Protein AF-A0A3R6QVB6-F1 (afdb_monomer_lite)

Structure (mmCIF, N/CA/C/O backbone):
data_AF-A0A3R6QVB6-F1
#
_entry.id   AF-A0A3R6QVB6-F1
#
loop_
_atom_site.group_PDB
_atom_site.id
_atom_site.type_symbol
_atom_site.label_atom_id
_atom_site.label_alt_id
_atom_site.label_comp_id
_atom_site.label_asym_id
_atom_site.label_entity_id
_atom_site.label_seq_id
_atom_site.pdbx_PDB_ins_code
_atom_site.Cartn_x
_atom_site.Cartn_y
_atom_site.Cartn_z
_atom_site.occupancy
_atom_site.B_iso_or_equiv
_atom_site.auth_seq_id
_atom_site.auth_comp_id
_atom_site.auth_asym_id
_atom_site.auth_atom_id
_atom_site.pdbx_PDB_model_num
ATOM 1 N N . MET A 1 1 ? 4.899 -12.155 -19.153 1.00 66.69 1 MET A N 1
ATOM 2 C CA . MET A 1 1 ? 4.924 -10.680 -19.323 1.00 66.69 1 MET A CA 1
ATOM 3 C C . MET A 1 1 ? 5.512 -9.952 -18.120 1.00 66.69 1 MET A C 1
ATOM 5 O O . MET A 1 1 ? 6.485 -9.238 -18.306 1.00 66.69 1 MET A O 1
ATOM 9 N N . LEU A 1 2 ? 4.940 -10.084 -16.916 1.00 75.25 2 LEU A N 1
ATOM 10 C CA . LEU A 1 2 ? 5.498 -9.469 -15.697 1.00 75.25 2 LEU A CA 1
ATOM 11 C C . LEU A 1 2 ? 6.561 -10.357 -15.036 1.00 75.25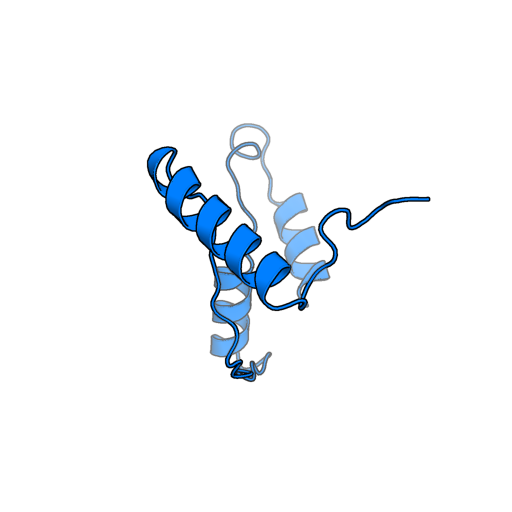 2 LEU A C 1
ATOM 13 O O . LEU A 1 2 ? 7.584 -9.845 -14.594 1.00 75.25 2 LEU A O 1
ATOM 17 N N . GLU A 1 3 ? 6.317 -11.670 -15.032 1.00 78.81 3 GLU A N 1
ATOM 18 C CA . GLU A 1 3 ? 7.249 -12.703 -14.560 1.00 78.81 3 GLU A CA 1
ATOM 19 C C . GLU A 1 3 ? 8.518 -12.750 -15.422 1.00 78.81 3 GLU A C 1
ATOM 21 O O . GLU A 1 3 ? 9.613 -12.661 -14.881 1.00 78.81 3 GLU A O 1
ATOM 26 N N . ASP A 1 4 ? 8.379 -12.765 -16.754 1.00 82.75 4 ASP A N 1
ATOM 27 C CA . ASP A 1 4 ? 9.533 -12.719 -17.671 1.00 82.75 4 ASP A CA 1
ATOM 28 C C . ASP A 1 4 ? 10.369 -11.444 -17.479 1.00 82.75 4 ASP A C 1
ATOM 30 O O . ASP A 1 4 ? 11.587 -11.509 -17.368 1.00 82.75 4 ASP A O 1
ATOM 34 N N . GLY A 1 5 ? 9.717 -10.279 -17.357 1.00 83.44 5 GLY A N 1
ATOM 35 C CA . GLY A 1 5 ? 10.416 -9.014 -17.104 1.00 83.44 5 GLY A CA 1
ATOM 36 C C . GLY A 1 5 ? 11.092 -8.959 -15.731 1.00 83.44 5 GLY A C 1
ATOM 37 O O . GLY A 1 5 ? 12.077 -8.244 -15.559 1.00 83.44 5 GLY A O 1
ATOM 38 N N . PHE A 1 6 ? 10.587 -9.720 -14.755 1.00 86.62 6 PHE A N 1
ATOM 39 C CA . PHE A 1 6 ? 11.226 -9.853 -13.451 1.00 86.62 6 PHE A CA 1
ATOM 40 C C . PHE A 1 6 ? 12.459 -10.757 -13.526 1.00 86.62 6 PHE A C 1
ATOM 42 O O . PHE A 1 6 ? 13.494 -10.398 -12.974 1.00 86.62 6 PHE A O 1
ATOM 49 N N . ALA A 1 7 ? 12.380 -11.876 -14.250 1.00 86.12 7 ALA A N 1
ATOM 50 C CA . ALA A 1 7 ? 13.537 -12.727 -14.525 1.00 86.12 7 ALA A CA 1
ATOM 51 C C . ALA A 1 7 ? 14.646 -11.949 -15.259 1.00 86.12 7 ALA A C 1
ATOM 53 O O . ALA A 1 7 ? 15.777 -11.922 -14.785 1.00 86.12 7 ALA A O 1
ATOM 54 N N . GLU A 1 8 ? 14.308 -11.205 -16.319 1.00 86.44 8 GLU A N 1
ATOM 55 C CA . GLU A 1 8 ? 15.262 -10.334 -17.028 1.00 86.44 8 GLU A CA 1
ATOM 56 C C . GLU A 1 8 ? 15.863 -9.248 -16.120 1.00 86.44 8 GLU A C 1
ATOM 58 O O . GLU A 1 8 ? 17.047 -8.924 -16.221 1.00 86.44 8 GLU A O 1
ATOM 63 N N . PHE A 1 9 ? 15.058 -8.670 -15.221 1.00 86.94 9 PHE A N 1
ATOM 64 C CA . PHE A 1 9 ? 15.545 -7.702 -14.241 1.00 86.94 9 PHE A CA 1
ATOM 65 C C . PHE A 1 9 ? 16.580 -8.322 -13.299 1.00 86.94 9 PHE A C 1
ATOM 67 O O . PHE A 1 9 ? 17.594 -7.676 -13.039 1.00 86.94 9 PHE A O 1
ATOM 74 N N . LEU A 1 10 ? 16.334 -9.544 -12.810 1.00 85.88 10 LEU A N 1
ATOM 75 C CA . LEU A 1 10 ? 17.249 -10.267 -11.925 1.00 85.88 10 LEU A CA 1
ATOM 76 C C . LEU A 1 10 ? 18.553 -10.647 -12.637 1.00 85.88 10 LEU A C 1
ATOM 78 O O . LEU A 1 10 ? 19.622 -10.460 -12.062 1.00 85.88 10 LEU A O 1
ATOM 82 N N . ASP A 1 11 ? 18.473 -11.095 -13.891 1.00 85.81 11 ASP A N 1
ATOM 83 C CA . ASP A 1 11 ? 19.645 -11.442 -14.707 1.00 85.81 11 ASP A CA 1
ATOM 84 C C . ASP A 1 11 ? 20.541 -10.218 -14.998 1.00 85.81 11 ASP A C 1
ATOM 86 O O . ASP A 1 11 ? 21.747 -10.352 -15.194 1.00 85.81 11 ASP A O 1
ATOM 90 N N . GLY A 1 12 ? 19.968 -9.006 -14.996 1.00 80.38 12 GLY A N 1
ATOM 91 C CA . GLY A 1 12 ? 20.671 -7.730 -15.191 1.00 80.38 12 GLY A CA 1
ATOM 92 C C . GLY A 1 12 ? 21.178 -7.047 -13.908 1.00 80.38 12 GLY A C 1
ATOM 93 O O . GLY A 1 12 ? 21.487 -5.842 -13.923 1.00 80.38 12 GLY A O 1
ATOM 94 N N . LEU A 1 13 ? 21.206 -7.752 -12.773 1.00 82.25 13 LEU A N 1
ATOM 95 C CA . LEU A 1 13 ? 21.747 -7.245 -11.509 1.00 82.25 13 LEU A CA 1
ATOM 96 C C . LEU A 1 13 ? 23.256 -7.515 -11.417 1.00 82.25 13 LEU A C 1
ATOM 98 O O . LEU A 1 13 ? 23.679 -8.610 -11.073 1.00 82.25 13 LEU A O 1
ATOM 102 N N . GLU A 1 14 ? 24.079 -6.497 -11.680 1.00 76.94 14 GLU A N 1
ATOM 103 C CA . GLU A 1 14 ? 25.522 -6.549 -11.403 1.00 76.94 14 GLU A CA 1
ATOM 104 C C . GLU A 1 14 ? 25.816 -6.247 -9.917 1.00 76.94 14 GLU A C 1
ATOM 106 O O . GLU A 1 14 ? 25.217 -5.343 -9.317 1.00 76.94 14 GLU A O 1
ATOM 111 N N . ASP A 1 15 ? 26.760 -6.998 -9.335 1.00 71.56 15 ASP A N 1
ATOM 112 C CA . ASP A 1 15 ? 26.984 -7.167 -7.885 1.00 71.56 15 ASP A CA 1
ATOM 113 C C . ASP A 1 15 ? 27.110 -5.869 -7.066 1.00 71.56 15 ASP A C 1
ATOM 115 O O . ASP A 1 15 ? 26.717 -5.819 -5.900 1.00 71.56 15 ASP A O 1
ATOM 119 N N . CYS A 1 16 ? 27.639 -4.793 -7.650 1.00 67.06 16 CYS A N 1
ATOM 120 C CA . CYS A 1 16 ? 27.930 -3.563 -6.908 1.00 67.06 16 CYS A CA 1
ATOM 121 C C . CYS A 1 16 ? 26.695 -2.670 -6.678 1.00 67.06 16 CYS A C 1
ATOM 123 O O . CYS A 1 16 ? 26.659 -1.918 -5.702 1.00 67.06 16 CYS A O 1
ATOM 125 N N . GLU A 1 17 ? 25.678 -2.742 -7.547 1.00 66.56 17 GLU A N 1
ATOM 126 C CA . GLU A 1 17 ? 24.469 -1.898 -7.468 1.00 66.56 17 GLU A CA 1
ATOM 127 C C . GLU A 1 17 ? 23.171 -2.690 -7.265 1.00 66.56 17 GLU A C 1
ATOM 129 O O . GLU A 1 17 ? 22.125 -2.095 -6.985 1.00 66.56 17 GLU A O 1
ATOM 134 N N . ALA A 1 18 ? 23.232 -4.025 -7.335 1.00 74.69 18 ALA A N 1
ATOM 135 C CA . ALA A 1 18 ? 22.086 -4.917 -7.176 1.00 74.69 18 ALA A CA 1
ATOM 136 C C . ALA A 1 18 ? 21.259 -4.632 -5.907 1.00 74.69 18 ALA A C 1
ATOM 138 O O . ALA A 1 18 ? 20.033 -4.604 -5.957 1.00 74.69 18 ALA A O 1
ATOM 139 N N . MET A 1 19 ? 21.924 -4.316 -4.790 1.00 78.38 19 MET A N 1
ATOM 140 C CA . MET A 1 19 ? 21.291 -4.076 -3.483 1.00 78.38 19 MET A CA 1
ATOM 141 C C . MET A 1 19 ? 20.413 -2.817 -3.413 1.00 78.38 19 MET A C 1
ATOM 143 O O . MET A 1 19 ? 19.690 -2.634 -2.436 1.00 78.38 19 MET A O 1
ATOM 147 N N . LYS A 1 20 ? 20.496 -1.924 -4.407 1.00 82.50 20 LYS A N 1
ATOM 148 C CA . LYS A 1 20 ? 19.693 -0.692 -4.479 1.00 82.50 20 LYS A CA 1
ATOM 149 C C . LYS A 1 20 ? 18.684 -0.697 -5.626 1.00 82.50 20 LYS A C 1
ATOM 151 O O . LYS A 1 20 ? 17.919 0.258 -5.744 1.00 82.50 20 LYS A O 1
ATOM 156 N N . LYS A 1 21 ? 18.693 -1.713 -6.497 1.00 86.62 21 LYS A N 1
ATOM 157 C CA . LYS A 1 21 ? 17.747 -1.768 -7.615 1.00 86.62 21 LYS A CA 1
ATOM 158 C C . LYS A 1 21 ? 16.373 -2.216 -7.117 1.00 86.62 21 LYS A C 1
ATOM 160 O O . LYS A 1 21 ? 16.252 -3.183 -6.374 1.00 86.62 21 LYS A O 1
ATOM 165 N N . GLU A 1 22 ? 15.333 -1.535 -7.585 1.00 88.44 22 GLU A N 1
ATOM 166 C CA . GLU A 1 22 ? 13.941 -1.833 -7.245 1.00 88.44 22 GLU A CA 1
ATOM 167 C C . GLU A 1 22 ? 13.137 -2.162 -8.506 1.00 88.44 22 GLU A C 1
ATOM 169 O O . GLU A 1 22 ? 13.138 -1.402 -9.480 1.00 88.44 22 GLU A O 1
ATOM 174 N N . TYR A 1 23 ? 12.399 -3.272 -8.468 1.00 88.44 23 TYR A N 1
ATOM 175 C CA . TYR A 1 23 ? 11.458 -3.651 -9.520 1.00 88.44 23 TYR A CA 1
ATOM 176 C C . TYR A 1 23 ? 10.061 -3.107 -9.192 1.00 88.44 23 TYR A C 1
ATOM 178 O O . TYR A 1 23 ? 9.227 -3.768 -8.575 1.00 88.44 23 TYR A O 1
ATOM 186 N N . LEU A 1 24 ? 9.827 -1.842 -9.547 1.00 89.25 24 LEU A N 1
ATOM 187 C CA . LEU A 1 24 ? 8.613 -1.111 -9.179 1.00 89.25 24 LEU A CA 1
ATOM 188 C C . LEU A 1 24 ? 7.441 -1.451 -10.108 1.00 89.25 24 LEU A C 1
ATOM 190 O O . LEU A 1 24 ? 7.434 -1.045 -11.273 1.00 89.25 24 LEU A O 1
ATOM 194 N N . LEU A 1 25 ? 6.407 -2.102 -9.559 1.00 89.50 25 LEU A N 1
ATOM 195 C CA . LEU A 1 25 ? 5.164 -2.433 -10.274 1.00 89.50 25 LEU A CA 1
ATOM 196 C C . LEU A 1 25 ? 4.563 -1.251 -11.056 1.00 89.50 25 LEU A C 1
ATOM 198 O O . LEU A 1 25 ? 4.241 -1.459 -12.227 1.00 89.50 25 LEU A O 1
ATOM 202 N N . PRO A 1 26 ? 4.470 -0.017 -10.507 1.00 89.50 26 PRO A N 1
ATOM 203 C CA . PRO A 1 26 ? 3.910 1.110 -11.253 1.00 89.50 26 PRO A CA 1
ATOM 204 C C . PRO A 1 26 ? 4.655 1.388 -12.564 1.00 89.50 26 PRO A C 1
ATOM 206 O O . PRO A 1 26 ? 4.024 1.519 -13.605 1.00 89.50 26 PRO A O 1
ATOM 209 N N . LYS A 1 27 ? 5.997 1.362 -12.551 1.00 89.94 27 LYS A N 1
ATOM 210 C CA . LYS A 1 27 ? 6.812 1.622 -13.751 1.00 89.94 27 LYS A CA 1
ATOM 211 C C . LYS A 1 27 ? 6.596 0.571 -14.839 1.00 89.94 27 LYS A C 1
ATOM 213 O O . LYS A 1 27 ? 6.608 0.888 -16.026 1.00 89.94 27 LYS A O 1
ATOM 218 N N . ILE A 1 28 ? 6.429 -0.688 -14.438 1.00 89.38 28 ILE A N 1
ATOM 219 C CA . ILE A 1 28 ? 6.209 -1.794 -15.375 1.00 89.38 28 ILE A CA 1
ATOM 220 C C . ILE A 1 28 ? 4.816 -1.680 -15.978 1.00 89.38 28 ILE A C 1
ATOM 222 O O . ILE A 1 28 ? 4.672 -1.762 -17.193 1.00 89.38 28 ILE A O 1
ATOM 226 N N . ILE A 1 29 ? 3.801 -1.441 -15.146 1.00 88.56 29 ILE A N 1
ATOM 227 C CA . ILE A 1 29 ? 2.423 -1.254 -15.602 1.00 88.56 29 ILE A CA 1
ATOM 228 C C . ILE A 1 29 ? 2.344 -0.064 -16.568 1.00 88.56 29 ILE A C 1
ATOM 230 O O . ILE A 1 29 ? 1.779 -0.220 -17.648 1.00 88.56 29 ILE A O 1
ATOM 234 N N . ASP A 1 30 ? 2.985 1.065 -16.254 1.00 90.19 30 ASP A N 1
ATOM 235 C CA . ASP A 1 30 ? 3.062 2.236 -17.140 1.00 90.19 30 ASP A CA 1
ATOM 236 C C . ASP A 1 30 ? 3.673 1.889 -18.505 1.00 90.19 30 ASP A C 1
ATOM 238 O O . ASP A 1 30 ? 3.127 2.252 -19.550 1.00 90.19 30 ASP A O 1
ATOM 242 N N . LYS A 1 31 ? 4.776 1.126 -18.524 1.00 89.50 31 LYS A N 1
ATOM 243 C CA . LYS A 1 31 ? 5.393 0.642 -19.769 1.00 89.50 31 LYS A CA 1
ATOM 244 C C . LYS A 1 31 ? 4.436 -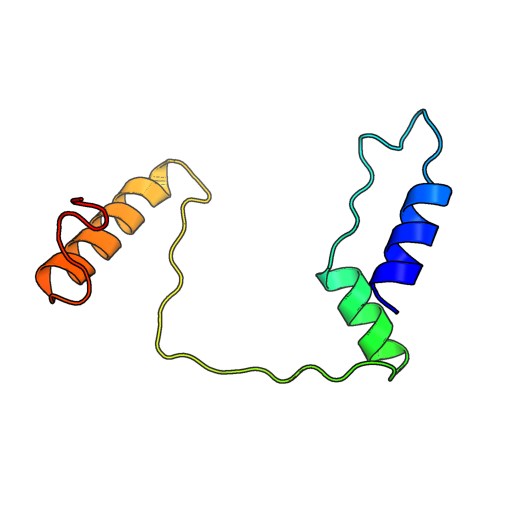0.254 -20.560 1.00 89.50 31 LYS A C 1
ATOM 246 O O . LYS A 1 31 ? 4.297 -0.086 -21.769 1.00 89.50 31 LYS A O 1
ATOM 251 N N . LEU A 1 32 ? 3.756 -1.189 -19.897 1.00 89.38 32 LEU A N 1
ATOM 252 C CA . LEU A 1 32 ? 2.814 -2.102 -20.550 1.00 89.38 32 LEU A CA 1
ATOM 253 C C . LEU A 1 32 ? 1.584 -1.377 -21.109 1.00 89.38 32 LEU A C 1
ATOM 255 O O . LEU A 1 32 ? 1.084 -1.757 -22.171 1.00 89.38 32 LEU A O 1
ATOM 259 N N . LEU A 1 33 ? 1.123 -0.325 -20.429 1.00 90.62 33 LEU A N 1
ATOM 260 C CA . LEU A 1 33 ? 0.077 0.570 -20.916 1.00 90.62 33 LEU A CA 1
ATOM 261 C C . LEU A 1 33 ? 0.545 1.335 -22.164 1.00 90.62 33 LEU A C 1
ATOM 263 O O . LEU A 1 33 ? -0.170 1.355 -23.166 1.00 90.62 33 LEU A O 1
ATOM 267 N N . ALA A 1 34 ? 1.760 1.899 -22.145 1.00 91.25 34 ALA A N 1
ATOM 268 C CA . ALA A 1 34 ? 2.339 2.617 -23.285 1.00 91.25 34 ALA A CA 1
ATOM 269 C C . ALA A 1 34 ? 2.536 1.711 -24.515 1.00 91.25 34 ALA A C 1
ATOM 271 O O . ALA A 1 34 ? 2.250 2.113 -25.643 1.00 91.25 34 ALA A O 1
ATOM 272 N N . GLU A 1 35 ? 2.959 0.463 -24.300 1.00 93.19 35 GLU A N 1
ATOM 273 C CA . GLU A 1 35 ? 3.102 -0.554 -25.349 1.00 93.19 35 GLU A CA 1
ATOM 274 C C . GLU A 1 35 ? 1.761 -1.173 -25.790 1.00 93.19 35 GLU A C 1
ATOM 276 O O . GLU A 1 35 ? 1.748 -2.022 -26.682 1.00 93.19 35 GLU A O 1
ATOM 281 N N . LYS A 1 36 ? 0.632 -0.763 -25.188 1.00 90.50 36 LYS A N 1
ATOM 282 C CA . LYS A 1 36 ? -0.717 -1.317 -25.417 1.00 90.50 36 LYS A CA 1
ATOM 283 C C . LYS A 1 36 ? -0.817 -2.830 -25.182 1.00 90.50 36 LYS A C 1
ATOM 285 O O . LYS A 1 36 ? -1.657 -3.499 -25.780 1.00 90.50 36 LYS A O 1
ATOM 290 N N . LYS A 1 37 ? 0.035 -3.377 -24.312 1.00 89.50 37 LYS A N 1
ATOM 291 C CA . LYS A 1 37 ? 0.059 -4.807 -23.965 1.00 89.50 37 LYS A CA 1
ATOM 292 C C . LYS A 1 37 ? -0.713 -5.131 -22.683 1.00 89.50 37 LYS A C 1
ATOM 294 O O . LYS A 1 37 ? -0.881 -6.302 -22.365 1.00 89.50 37 LYS A O 1
ATOM 299 N N . ALA A 1 38 ? -1.173 -4.120 -21.947 1.00 87.44 38 ALA A N 1
ATOM 300 C CA . ALA A 1 38 ? -2.017 -4.284 -20.769 1.00 87.44 38 ALA A CA 1
ATOM 301 C C . ALA A 1 38 ? -3.185 -3.290 -20.778 1.00 87.44 38 ALA A C 1
ATOM 303 O O . ALA A 1 38 ? -3.095 -2.213 -21.366 1.00 87.44 38 ALA A O 1
ATOM 304 N N . GLN A 1 39 ? -4.265 -3.654 -20.090 1.00 88.38 39 GLN A N 1
ATOM 305 C CA . GLN A 1 39 ? -5.395 -2.782 -19.790 1.00 88.38 39 GLN A CA 1
ATOM 306 C C . GLN A 1 39 ? -5.588 -2.759 -18.275 1.00 88.38 39 GLN A C 1
ATOM 308 O O . GLN A 1 39 ? -5.565 -3.808 -17.634 1.00 88.38 39 GLN A O 1
ATOM 313 N N . VAL A 1 40 ? -5.772 -1.568 -17.707 1.00 88.62 40 VAL A N 1
ATOM 314 C CA . VAL A 1 40 ? -6.019 -1.380 -16.274 1.00 88.62 40 VAL A CA 1
ATOM 315 C C . VAL A 1 40 ? -7.419 -0.809 -16.096 1.00 88.62 40 VAL A C 1
ATOM 317 O O . VAL A 1 40 ? -7.766 0.197 -16.713 1.00 88.62 40 VAL A O 1
ATOM 320 N N . THR A 1 41 ? -8.220 -1.453 -15.252 1.00 91.31 41 THR A N 1
ATOM 321 C CA . THR A 1 41 ? -9.553 -0.983 -14.868 1.00 91.31 41 THR A CA 1
ATOM 322 C C . THR A 1 41 ? -9.490 -0.429 -13.454 1.00 91.31 41 THR A C 1
ATOM 324 O O . THR A 1 41 ? -9.084 -1.133 -12.531 1.00 91.31 41 THR A O 1
ATOM 327 N N . LEU A 1 42 ? -9.897 0.828 -13.282 1.00 89.75 42 LEU A N 1
ATOM 328 C CA . LEU A 1 42 ? -10.023 1.430 -11.962 1.00 89.75 42 LEU A CA 1
ATOM 329 C C . LEU A 1 42 ? -11.326 0.951 -11.314 1.00 89.75 42 LEU A C 1
ATOM 331 O O . LEU A 1 42 ? -12.406 1.179 -11.855 1.00 89.75 42 LEU A O 1
ATOM 335 N N . LEU A 1 43 ? -11.209 0.282 -10.169 1.00 92.31 43 LEU A N 1
ATOM 336 C CA . LEU A 1 43 ? -12.347 -0.125 -9.352 1.00 92.31 43 LEU A CA 1
ATOM 337 C C . LEU A 1 43 ? -12.504 0.877 -8.209 1.00 92.31 43 LEU A C 1
ATOM 339 O O . LEU A 1 43 ? -11.611 1.014 -7.373 1.00 92.31 43 LEU A O 1
ATOM 343 N N . GLU A 1 44 ? -13.622 1.592 -8.192 1.00 91.06 44 GLU A N 1
ATOM 344 C CA . GLU A 1 44 ? -13.931 2.547 -7.131 1.00 91.06 44 GLU A CA 1
ATOM 345 C C . GLU A 1 44 ? -14.421 1.818 -5.874 1.00 91.06 44 GLU A C 1
ATOM 347 O O . GLU A 1 44 ? -15.169 0.842 -5.951 1.00 91.06 44 GLU A O 1
ATOM 352 N N . THR A 1 45 ? -14.014 2.308 -4.703 1.00 90.62 45 THR A N 1
ATOM 353 C CA . THR A 1 45 ? -14.519 1.848 -3.405 1.00 90.62 45 THR A CA 1
ATOM 354 C C . THR A 1 45 ? -14.914 3.043 -2.544 1.00 90.62 45 THR A C 1
ATOM 356 O O . THR A 1 45 ? -14.301 4.108 -2.621 1.00 90.62 45 THR A O 1
ATOM 359 N N . ALA A 1 46 ? -15.951 2.865 -1.724 1.00 88.31 46 ALA A N 1
ATOM 360 C CA . ALA A 1 46 ? -16.338 3.833 -0.700 1.00 88.31 46 ALA A CA 1
ATOM 361 C C . ALA A 1 46 ? -15.431 3.761 0.544 1.00 88.31 46 ALA A C 1
ATOM 363 O O . ALA A 1 46 ? -15.484 4.650 1.399 1.00 88.31 46 ALA A O 1
ATOM 364 N N . ASP A 1 47 ? -14.606 2.714 0.648 1.00 87.12 47 ASP A N 1
ATOM 36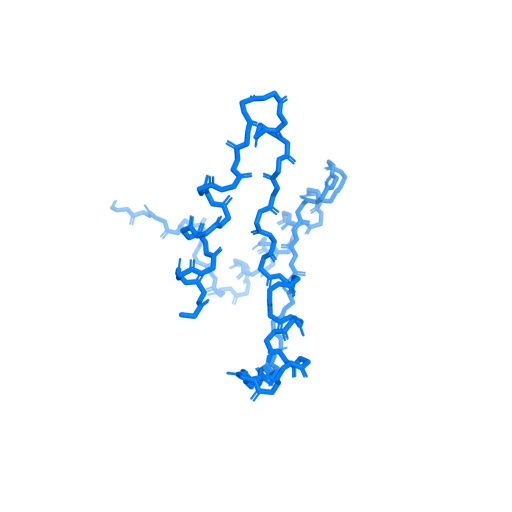5 C CA . ASP A 1 47 ? -13.675 2.539 1.752 1.00 87.12 47 ASP A CA 1
ATOM 366 C C . ASP A 1 47 ? -12.570 3.591 1.719 1.00 87.12 47 ASP A C 1
ATOM 368 O O . ASP A 1 47 ? -12.027 3.957 0.674 1.00 87.12 47 ASP A O 1
ATOM 372 N N . LYS A 1 48 ? -12.206 4.065 2.908 1.00 85.50 48 LYS A N 1
ATOM 373 C CA . LYS A 1 48 ? -11.127 5.032 3.082 1.00 85.50 48 LYS A CA 1
ATOM 374 C C . LYS A 1 48 ? -9.863 4.303 3.491 1.00 85.50 48 LYS A C 1
ATOM 376 O O . LYS A 1 48 ? -9.841 3.625 4.514 1.00 85.50 48 LYS A O 1
ATOM 381 N N . TRP A 1 49 ? -8.804 4.490 2.716 1.00 88.81 49 TRP A N 1
ATOM 382 C CA . TRP A 1 49 ? -7.481 4.019 3.093 1.00 88.81 49 TRP A CA 1
ATOM 383 C C . TRP A 1 49 ? -6.896 4.896 4.207 1.00 88.81 49 TRP A C 1
ATOM 385 O O . TRP A 1 49 ? -6.950 6.124 4.142 1.00 88.81 49 TRP A O 1
ATOM 395 N N . PHE A 1 50 ? -6.320 4.255 5.219 1.00 89.56 50 PHE A N 1
ATOM 396 C CA . PHE A 1 50 ? -5.566 4.895 6.290 1.00 89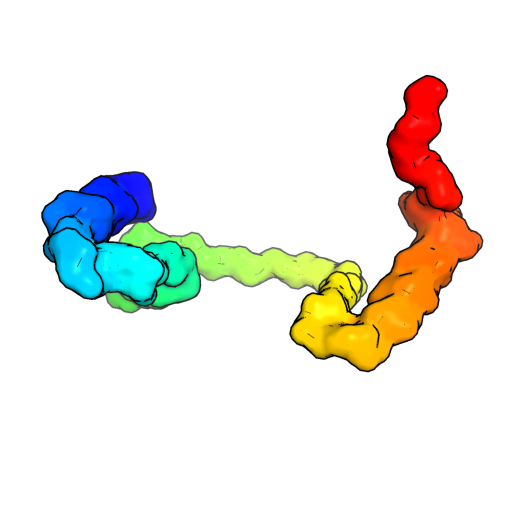.56 50 PHE A CA 1
ATOM 397 C C . PHE A 1 50 ? -4.316 4.063 6.587 1.00 89.56 50 PHE A C 1
ATOM 399 O O . PHE A 1 50 ? -4.350 2.833 6.580 1.00 89.56 50 PHE A O 1
ATOM 406 N N . GLY A 1 51 ? -3.202 4.741 6.846 1.00 89.81 51 GLY A N 1
ATOM 407 C CA . GLY A 1 51 ? -1.902 4.125 7.073 1.00 89.81 51 GLY A CA 1
ATOM 408 C C . GLY A 1 51 ? -0.993 5.049 7.873 1.00 89.81 51 GLY A C 1
ATOM 409 O O . GLY A 1 51 ? -1.290 6.228 8.045 1.00 89.81 51 GLY A O 1
ATOM 410 N N . VAL A 1 52 ? 0.096 4.493 8.398 1.00 91.00 52 VAL A N 1
ATOM 411 C CA . VAL A 1 52 ? 1.094 5.251 9.158 1.00 91.00 52 VAL A CA 1
ATOM 412 C C . VAL A 1 52 ? 2.302 5.466 8.256 1.00 91.00 52 VAL A C 1
ATOM 414 O O . VAL A 1 52 ? 3.067 4.530 8.030 1.00 91.00 52 VAL A O 1
ATOM 417 N N . THR A 1 53 ? 2.466 6.679 7.733 1.00 90.06 53 THR A N 1
ATOM 418 C CA . THR A 1 53 ? 3.661 7.067 6.970 1.00 90.06 53 THR A CA 1
ATOM 419 C C . THR A 1 53 ? 4.684 7.718 7.898 1.00 90.06 53 THR A C 1
ATOM 421 O O . THR A 1 53 ? 5.873 7.408 7.832 1.00 90.06 53 THR A O 1
ATOM 424 N N . TYR A 1 54 ? 4.215 8.544 8.832 1.00 89.31 54 TYR A N 1
ATOM 425 C CA . TYR A 1 54 ? 5.004 9.150 9.899 1.00 89.31 54 TYR A CA 1
ATOM 426 C C . TYR A 1 54 ? 4.481 8.739 11.272 1.00 89.31 54 TYR A C 1
ATOM 428 O O . TYR A 1 54 ? 3.346 8.298 11.428 1.00 89.31 54 TYR A O 1
ATOM 436 N N . LYS A 1 55 ? 5.310 8.899 12.311 1.00 86.25 55 LYS A N 1
ATOM 437 C CA . LYS A 1 55 ? 4.934 8.511 13.683 1.00 86.25 55 LYS A CA 1
ATOM 438 C C . LYS A 1 55 ? 3.654 9.201 14.165 1.00 86.25 55 LYS A C 1
ATOM 440 O O . LYS A 1 55 ? 2.896 8.589 14.915 1.00 86.25 55 LYS A O 1
ATOM 445 N N . ASP A 1 56 ? 3.415 10.427 13.715 1.00 89.50 56 ASP A N 1
ATOM 446 C CA . ASP A 1 56 ? 2.271 11.243 14.122 1.00 89.50 56 ASP A CA 1
ATOM 447 C C . ASP A 1 56 ? 0.936 10.726 13.549 1.00 89.50 56 ASP A C 1
ATOM 449 O O . ASP A 1 56 ? -0.104 10.858 14.196 1.00 89.50 56 ASP A O 1
ATOM 453 N N . ASP A 1 57 ? 0.964 10.008 12.418 1.00 89.31 57 ASP A N 1
ATOM 454 C CA . ASP A 1 57 ? -0.228 9.401 11.799 1.00 89.31 57 ASP A CA 1
ATOM 455 C C . ASP A 1 57 ? -0.834 8.288 12.667 1.00 89.31 57 ASP A C 1
ATOM 457 O O . ASP A 1 57 ? -2.002 7.916 12.519 1.00 89.31 57 ASP A O 1
ATOM 461 N N . LYS A 1 58 ? -0.053 7.752 13.616 1.00 90.00 58 LYS A N 1
ATOM 462 C CA . LYS A 1 58 ? -0.472 6.652 14.490 1.00 90.00 58 LYS A CA 1
ATOM 463 C C . LYS A 1 58 ? -1.759 6.973 15.244 1.00 90.00 58 LYS A C 1
ATOM 465 O O . LYS A 1 58 ? -2.605 6.092 15.378 1.00 90.00 58 LYS A O 1
ATOM 470 N N . ALA A 1 59 ? -1.908 8.199 15.748 1.00 91.56 59 ALA A N 1
ATOM 471 C CA . ALA A 1 59 ? -3.104 8.585 16.494 1.00 91.56 59 ALA A CA 1
ATOM 472 C C . ALA A 1 59 ? -4.357 8.490 15.611 1.00 91.56 59 ALA A C 1
ATOM 474 O O . ALA A 1 59 ? -5.343 7.878 16.011 1.00 91.56 59 ALA A O 1
ATOM 475 N N . VAL A 1 60 ? -4.281 9.000 14.380 1.00 91.00 60 VAL A N 1
ATOM 476 C CA . VAL A 1 60 ? -5.390 8.981 13.415 1.00 91.00 60 VAL A CA 1
ATOM 477 C C . VAL A 1 60 ? -5.773 7.549 13.040 1.00 91.00 60 VAL A C 1
ATOM 479 O O . VAL A 1 60 ? -6.953 7.205 13.050 1.00 91.00 60 VAL A O 1
ATOM 482 N N . VAL A 1 61 ? -4.787 6.689 12.767 1.00 92.69 61 VAL A N 1
ATOM 483 C CA . VAL A 1 61 ? -5.032 5.283 12.405 1.00 92.69 61 VAL A CA 1
ATOM 484 C C . VAL A 1 61 ? -5.665 4.501 13.558 1.00 92.69 61 VAL A C 1
ATOM 486 O O . VAL A 1 61 ? -6.585 3.715 13.338 1.00 92.69 61 VAL A O 1
ATOM 489 N N . VAL A 1 62 ? -5.214 4.723 14.797 1.00 92.75 62 VAL A N 1
ATOM 490 C CA . VAL A 1 62 ? -5.795 4.065 15.977 1.00 92.75 62 VAL A CA 1
ATOM 491 C C . VAL A 1 62 ? -7.255 4.472 16.172 1.00 92.75 62 VAL A C 1
ATOM 493 O O . VAL A 1 62 ? -8.091 3.604 16.417 1.00 92.75 62 VAL A O 1
ATOM 496 N N . GLU A 1 63 ? -7.575 5.759 16.038 1.00 93.88 63 GLU A N 1
ATOM 497 C CA . GLU A 1 63 ? -8.957 6.236 16.156 1.00 93.88 63 GLU A CA 1
ATOM 498 C C . GLU A 1 63 ? -9.846 5.706 15.020 1.00 93.88 63 GLU A C 1
ATOM 500 O O . GLU A 1 63 ? -10.966 5.269 15.282 1.00 93.88 63 GLU A O 1
ATOM 505 N N . ALA A 1 64 ? -9.338 5.634 13.783 1.00 92.88 64 ALA A N 1
ATOM 506 C CA . ALA A 1 64 ? -10.066 5.043 12.658 1.00 92.88 64 ALA A CA 1
ATOM 507 C C . ALA A 1 64 ? -10.419 3.565 12.910 1.00 92.88 64 ALA A C 1
ATOM 509 O O . ALA A 1 64 ? -11.565 3.157 12.722 1.00 92.88 64 ALA A O 1
ATOM 510 N N . ILE A 1 65 ? -9.466 2.765 13.405 1.00 93.00 65 ILE A N 1
ATOM 511 C CA . ILE A 1 65 ? -9.706 1.352 13.739 1.00 93.00 65 ILE A CA 1
ATOM 512 C C . ILE A 1 65 ? -10.703 1.217 14.897 1.00 93.00 65 ILE A C 1
ATOM 514 O O . ILE A 1 65 ? -11.601 0.377 14.830 1.00 93.00 65 ILE A O 1
ATOM 518 N N . LYS A 1 66 ? -10.584 2.039 15.951 1.00 93.81 66 LYS A N 1
ATOM 519 C CA . LYS A 1 66 ? -11.547 2.036 17.065 1.00 93.81 66 LYS A CA 1
ATOM 520 C C . LYS A 1 66 ? -12.963 2.326 16.582 1.00 93.81 66 LYS A C 1
ATOM 522 O O . LYS A 1 66 ? -13.869 1.581 16.942 1.00 93.81 66 LYS A O 1
ATOM 527 N N . ALA A 1 67 ? -13.137 3.331 15.724 1.00 93.94 67 ALA A N 1
AT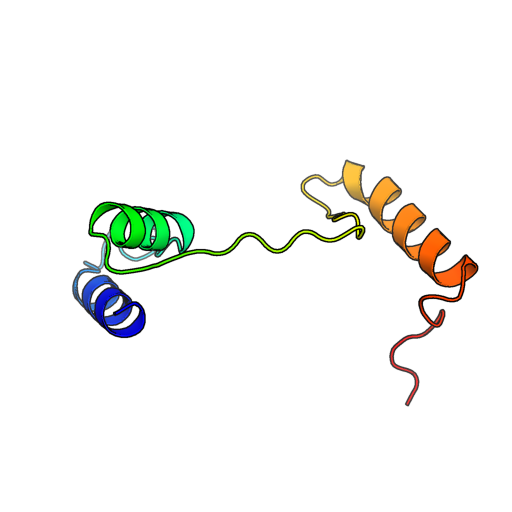OM 528 C CA . ALA A 1 67 ? -14.441 3.674 15.171 1.00 93.94 67 ALA A CA 1
ATOM 529 C C . ALA A 1 67 ? -15.054 2.500 14.389 1.00 93.94 67 ALA A C 1
ATOM 531 O O . ALA A 1 67 ? -16.243 2.224 14.525 1.00 93.94 67 ALA A O 1
ATOM 532 N N . LEU A 1 68 ? -14.247 1.758 13.622 1.00 93.38 68 LEU A N 1
ATOM 533 C CA . LEU A 1 68 ? -14.713 0.572 12.895 1.00 93.38 68 LEU A CA 1
ATOM 534 C C . LEU A 1 68 ? -15.121 -0.578 13.834 1.00 93.38 68 LEU A C 1
ATOM 536 O O . LEU A 1 68 ? -16.063 -1.312 13.536 1.00 93.38 68 LEU A O 1
ATOM 540 N N . ILE A 1 69 ? -14.449 -0.732 14.980 1.00 94.56 69 ILE A N 1
ATOM 541 C CA . ILE A 1 69 ? -14.838 -1.705 16.015 1.00 94.56 69 ILE A CA 1
ATOM 542 C C . ILE A 1 69 ? -16.141 -1.277 16.703 1.00 94.56 69 ILE A C 1
ATOM 544 O O . ILE A 1 69 ? -17.027 -2.103 16.905 1.00 94.56 69 ILE A O 1
ATOM 548 N N . GLU A 1 70 ? -16.281 0.004 17.050 1.00 94.38 70 GLU A N 1
ATOM 549 C CA . GLU A 1 70 ? -17.484 0.555 17.692 1.00 94.38 70 GLU A CA 1
ATOM 550 C C . GLU A 1 70 ? -18.715 0.488 16.782 1.00 94.38 70 GLU A C 1
ATOM 552 O O . GLU A 1 70 ? -19.816 0.208 17.249 1.00 94.38 70 GLU A O 1
ATOM 557 N N . GLN A 1 71 ? -18.521 0.660 15.472 1.00 94.44 71 GLN A N 1
ATOM 558 C CA . GLN A 1 71 ? -19.553 0.452 14.452 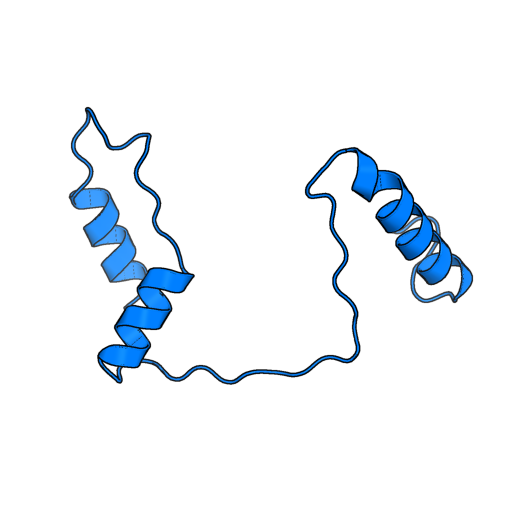1.00 94.44 71 GLN A CA 1
ATOM 559 C C . GLN A 1 71 ? -19.886 -1.032 14.222 1.00 94.44 71 GLN A C 1
ATOM 561 O O . GLN A 1 71 ? -20.799 -1.347 13.463 1.00 94.44 71 GLN A O 1
ATOM 566 N N . GLY A 1 72 ? -19.155 -1.955 14.854 1.00 92.81 72 GLY A N 1
ATOM 567 C CA . GLY A 1 72 ? -19.367 -3.395 14.726 1.00 92.81 72 GLY A CA 1
ATOM 568 C C . GLY A 1 72 ? -18.863 -3.999 13.413 1.00 92.81 72 GLY A C 1
ATOM 569 O O . GLY A 1 72 ? -19.109 -5.179 13.171 1.00 92.81 72 GLY A O 1
ATOM 570 N N . VAL A 1 73 ? -18.140 -3.234 12.583 1.00 93.44 73 VAL A N 1
ATOM 571 C CA . VAL A 1 73 ? -17.542 -3.724 11.326 1.00 93.44 73 VAL A CA 1
ATOM 572 C C . VAL A 1 73 ? -16.497 -4.799 11.623 1.00 93.44 73 VAL A C 1
ATOM 574 O O . VAL A 1 73 ? -16.435 -5.821 10.942 1.00 93.44 73 VAL A O 1
ATOM 577 N N . TYR A 1 74 ? -15.712 -4.599 12.685 1.00 92.81 74 TYR A N 1
ATOM 578 C CA . TYR A 1 74 ? -14.740 -5.575 13.167 1.00 92.81 74 TYR A CA 1
ATOM 579 C C . TYR A 1 74 ? -14.988 -5.940 14.627 1.00 92.81 74 TYR A C 1
ATOM 581 O O . TYR A 1 74 ? -15.359 -5.108 15.455 1.00 92.81 74 TYR A O 1
ATOM 589 N N . LYS A 1 75 ? -14.705 -7.197 14.978 1.00 91.56 75 LYS A N 1
ATOM 590 C CA . LYS A 1 75 ? -14.638 -7.617 16.380 1.00 91.56 75 LYS A CA 1
ATOM 591 C C . LYS A 1 75 ? -13.445 -6.946 17.056 1.00 91.56 75 LYS A C 1
ATOM 593 O O . LYS A 1 75 ? -12.373 -6.833 16.467 1.00 91.56 75 LYS A O 1
ATOM 598 N N . LYS A 1 76 ? -13.597 -6.601 18.339 1.00 90.25 76 LYS A N 1
ATOM 599 C CA . LYS A 1 76 ? -12.506 -6.043 19.159 1.00 90.25 76 LYS A CA 1
ATOM 600 C C . LYS A 1 76 ? -11.259 -6.936 19.182 1.00 90.25 76 LYS A C 1
ATOM 602 O O . LYS A 1 76 ? -10.144 -6.436 19.286 1.00 90.25 76 LYS A O 1
ATOM 607 N N . ARG A 1 77 ? -11.455 -8.250 19.106 1.00 90.62 77 ARG A N 1
ATOM 608 C CA . ARG A 1 77 ? -10.399 -9.244 18.949 1.00 90.62 77 ARG A CA 1
ATOM 609 C C . ARG A 1 77 ? -10.680 -10.021 17.672 1.00 90.62 77 ARG A C 1
ATOM 611 O O . ARG A 1 77 ? -11.703 -10.693 17.565 1.00 90.62 77 ARG A O 1
ATOM 618 N N . LEU A 1 78 ? -9.809 -9.850 16.683 1.00 89.88 78 LEU A N 1
ATOM 619 C CA . LEU A 1 78 ? -10.019 -10.406 15.347 1.00 89.88 78 LEU A CA 1
ATOM 620 C C . LEU A 1 78 ? -9.645 -11.896 15.268 1.00 89.88 78 LEU A C 1
ATOM 622 O O . LEU A 1 78 ? -10.247 -12.627 14.489 1.00 89.88 78 LEU A O 1
ATOM 626 N N . PHE A 1 79 ? -8.693 -12.339 16.095 1.00 89.75 79 PHE A N 1
ATOM 627 C CA . PHE A 1 79 ? -8.072 -13.669 16.028 1.00 89.75 79 PHE A CA 1
ATOM 628 C C . PHE A 1 79 ? -8.217 -14.480 17.325 1.00 89.75 79 PHE A C 1
ATOM 630 O O . PHE A 1 79 ? -7.300 -15.206 17.699 1.00 89.75 79 PHE A O 1
ATOM 637 N N . ASP A 1 80 ? -9.334 -14.345 18.038 1.00 79.75 80 ASP A N 1
ATOM 638 C CA . ASP A 1 80 ? -9.605 -15.247 19.161 1.00 79.75 80 ASP A CA 1
ATOM 639 C C . ASP A 1 80 ? -9.915 -16.645 18.606 1.00 79.75 80 ASP A C 1
ATOM 641 O O . ASP A 1 80 ? -10.952 -16.846 17.967 1.00 79.75 80 ASP A O 1
ATOM 645 N N . PHE A 1 81 ? -8.973 -17.567 18.808 1.00 62.31 81 PHE A N 1
ATOM 646 C CA . PHE A 1 81 ? -9.140 -19.007 18.614 1.00 62.31 81 PHE A CA 1
ATOM 647 C C . PHE A 1 81 ? -9.695 -19.653 19.884 1.00 62.31 81 PHE A C 1
ATOM 649 O O . PHE A 1 81 ? -9.292 -19.214 20.989 1.00 62.31 81 PHE A O 1
#

Sequence (81 aa):
MLEDGFAEFLDGLEDCEAMKKEYLLPKIIDKLLAEKKAQVTLLETADKWFGVTYKDDKAVVVEAIKALIEQGVYKKRLFDF

Foldseek 3Di:
DLVVVVVVVVVPQDDPCNVPDDPDPVVVVVVCVVVVNDDDDDDDDPDDDADPPDPVSVVVVVVVVVVCCVVVVAPPDNDDD

Secondary structure (DSSP, 8-state):
-HHHHHHHHHHT--TTTGGG----HHHHHHHHHHTT-----PPP-SPPP---SSTTHHHHHHHHHHHHHHTTSS-SSS---

Radius of gyration: 20.09 Å; chains: 1; bounding box: 48×30×45 Å

pLDDT: mean 87.26, std 6.83, range [62.31, 94.56]